Protein AF-A0A4Z1CKQ4-F1 (afdb_monomer_lite)

Secondary structure (DSSP, 8-state):
------GGGTTTTHHHHHHHHHHTT---SEEEEEEES-TT-HHHHHHHHTT-EEEEE-SSTTEEEEEEEPP--

Radius of gyration: 12.51 Å; chains: 1; bounding box: 34×23×29 Å

pLDDT: mean 90.18, std 11.01, range [45.38, 98.25]

Structure (mmCIF, N/CA/C/O backbone):
data_AF-A0A4Z1CKQ4-F1
#
_entry.id   AF-A0A4Z1CKQ4-F1
#
loop_
_atom_site.group_PDB
_atom_site.id
_atom_site.type_symbol
_atom_site.label_atom_id
_atom_site.label_alt_id
_atom_site.label_comp_id
_atom_site.label_asym_id
_atom_site.label_entity_id
_atom_site.label_seq_id
_atom_site.pdbx_PDB_ins_code
_atom_site.Cartn_x
_atom_site.Cartn_y
_atom_site.Cartn_z
_atom_site.occupancy
_atom_site.B_iso_or_equiv
_atom_site.auth_seq_id
_atom_site.auth_comp_id
_atom_site.auth_asym_id
_atom_site.auth_atom_id
_atom_site.pdbx_PDB_model_num
ATOM 1 N N . MET A 1 1 ? 6.539 -9.419 7.576 1.00 67.38 1 MET A N 1
ATOM 2 C CA . MET A 1 1 ? 5.887 -10.281 6.565 1.00 67.38 1 MET A CA 1
ATOM 3 C C . MET A 1 1 ? 5.841 -9.515 5.250 1.00 67.38 1 MET A C 1
ATOM 5 O O . MET A 1 1 ? 5.615 -8.312 5.296 1.00 67.38 1 MET A O 1
ATOM 9 N N . SER A 1 2 ? 6.090 -10.168 4.116 1.00 85.56 2 SER A N 1
ATOM 10 C CA . SER A 1 2 ? 5.951 -9.578 2.778 1.00 85.56 2 SER A CA 1
ATOM 11 C C . SER A 1 2 ? 4.965 -10.396 1.946 1.00 85.56 2 SER A C 1
ATOM 13 O O . SER A 1 2 ? 4.805 -11.595 2.168 1.00 85.56 2 SER A O 1
ATOM 15 N N . ILE A 1 3 ? 4.311 -9.743 0.987 1.00 89.50 3 ILE A N 1
ATOM 16 C CA . ILE A 1 3 ? 3.543 -10.404 -0.069 1.00 89.50 3 ILE A CA 1
ATOM 17 C C . ILE A 1 3 ? 4.120 -10.032 -1.426 1.00 89.50 3 ILE A C 1
ATOM 19 O O . ILE A 1 3 ? 4.608 -8.919 -1.622 1.00 89.50 3 ILE A O 1
ATOM 23 N N . GLY A 1 4 ? 4.044 -10.964 -2.366 1.00 91.75 4 GLY A N 1
ATOM 24 C CA . GLY A 1 4 ? 4.491 -10.769 -3.735 1.00 91.75 4 GLY A CA 1
ATOM 25 C C . GLY A 1 4 ? 3.609 -11.548 -4.698 1.00 91.75 4 GLY A C 1
ATOM 26 O O . GLY A 1 4 ? 3.030 -12.572 -4.344 1.00 91.75 4 GLY A O 1
ATOM 27 N N . VAL A 1 5 ? 3.507 -11.044 -5.924 1.00 93.50 5 VAL A N 1
ATOM 28 C CA . VAL A 1 5 ? 2.821 -11.717 -7.029 1.00 93.50 5 VAL A CA 1
ATOM 29 C C . VAL A 1 5 ? 3.863 -12.024 -8.094 1.00 93.50 5 VAL A C 1
ATOM 31 O O . VAL A 1 5 ? 4.569 -11.114 -8.547 1.00 93.50 5 VAL A O 1
ATOM 34 N N . ALA A 1 6 ? 3.954 -13.299 -8.477 1.00 94.44 6 ALA A N 1
ATOM 35 C CA . ALA A 1 6 ? 4.832 -13.742 -9.552 1.00 94.44 6 ALA A CA 1
ATOM 36 C C . ALA A 1 6 ? 4.522 -12.972 -10.842 1.00 94.44 6 ALA A C 1
ATOM 38 O O . ALA A 1 6 ? 3.363 -12.685 -11.143 1.00 94.44 6 ALA A O 1
ATOM 39 N N . GLU A 1 7 ? 5.563 -12.621 -11.593 1.00 93.00 7 GLU A N 1
ATOM 40 C CA . GLU A 1 7 ? 5.441 -11.758 -12.770 1.00 93.00 7 GLU A CA 1
ATOM 41 C C . GLU A 1 7 ? 4.464 -12.307 -13.814 1.00 93.00 7 GLU A C 1
ATOM 43 O O . GLU A 1 7 ? 3.617 -11.560 -14.300 1.00 93.00 7 GLU A O 1
ATOM 48 N N . SER A 1 8 ? 4.498 -13.622 -14.046 1.00 95.75 8 SER A N 1
ATOM 49 C CA . SER A 1 8 ? 3.641 -14.339 -14.999 1.00 95.75 8 SER A CA 1
ATOM 50 C C . SER A 1 8 ? 2.138 -14.228 -14.727 1.00 95.75 8 SER A C 1
ATOM 52 O O . SER A 1 8 ? 1.342 -14.521 -15.614 1.00 95.75 8 SER A O 1
ATOM 54 N N . VAL A 1 9 ? 1.731 -13.813 -13.523 1.00 94.19 9 VAL A N 1
ATOM 55 C CA . VAL A 1 9 ? 0.317 -13.689 -13.123 1.00 94.19 9 VAL A CA 1
ATOM 56 C C . VAL A 1 9 ? -0.041 -12.285 -12.625 1.00 94.19 9 VAL A C 1
ATOM 58 O O . VAL A 1 9 ? -1.100 -12.070 -12.022 1.00 94.19 9 VAL A O 1
ATOM 61 N N . ARG A 1 10 ? 0.822 -11.290 -12.867 1.00 91.62 10 ARG A N 1
ATOM 62 C CA . ARG A 1 10 ? 0.475 -9.881 -12.627 1.00 91.62 10 ARG A CA 1
ATOM 63 C C . ARG A 1 10 ? -0.667 -9.456 -13.556 1.00 91.62 10 ARG A C 1
ATOM 65 O O . ARG A 1 10 ? -0.901 -10.046 -14.601 1.00 91.62 10 ARG A O 1
ATOM 72 N N . GLY A 1 11 ? -1.439 -8.454 -13.139 1.00 90.50 11 GLY A N 1
ATOM 73 C CA . GLY A 1 11 ? -2.629 -8.004 -13.878 1.00 90.50 11 GLY A CA 1
ATOM 74 C C . GLY A 1 11 ? -3.871 -8.894 -13.718 1.00 90.50 11 GLY A C 1
ATOM 75 O O . GLY A 1 11 ? -4.980 -8.418 -13.928 1.00 90.50 11 GLY A O 1
ATOM 76 N N . ALA A 1 12 ? -3.743 -10.127 -13.216 1.00 93.75 12 ALA A N 1
ATOM 77 C CA . ALA A 1 12 ? -4.868 -11.045 -12.989 1.00 93.75 12 ALA A CA 1
ATOM 78 C C . ALA A 1 12 ? -5.600 -10.827 -11.643 1.00 93.75 12 ALA A C 1
ATOM 80 O O . ALA A 1 12 ? -6.207 -11.739 -11.086 1.00 93.75 12 ALA A O 1
ATOM 81 N N . SER A 1 13 ? -5.513 -9.624 -11.065 1.00 94.62 13 SER A N 1
ATOM 82 C CA . SER A 1 13 ? -6.083 -9.269 -9.749 1.00 94.62 13 SER A CA 1
ATOM 83 C C . SER A 1 13 ? -5.597 -10.092 -8.540 1.00 94.62 13 SER A C 1
ATOM 85 O O . SER A 1 13 ? -6.128 -9.925 -7.442 1.00 94.62 13 SER A O 1
ATOM 87 N N . VAL A 1 14 ? -4.563 -10.929 -8.686 1.00 95.81 14 VAL A N 1
ATOM 88 C CA . VAL A 1 14 ? -4.030 -11.769 -7.594 1.00 95.81 14 VAL A CA 1
ATOM 89 C C . VAL A 1 14 ? -3.599 -10.925 -6.392 1.00 95.81 14 VAL A C 1
ATOM 91 O O . VAL A 1 14 ? -3.997 -11.213 -5.268 1.00 95.81 14 VAL A O 1
ATOM 94 N N . GLY A 1 15 ? -2.867 -9.829 -6.620 1.00 94.62 15 GLY A N 1
ATOM 95 C CA . GLY A 1 15 ? -2.425 -8.940 -5.538 1.00 94.62 15 GLY A CA 1
ATOM 96 C C . GLY A 1 15 ? -3.586 -8.322 -4.757 1.00 94.62 15 GLY A C 1
ATOM 97 O O . GLY A 1 15 ? -3.522 -8.220 -3.536 1.00 94.62 15 GLY A O 1
ATOM 98 N N . ARG A 1 16 ? -4.685 -7.974 -5.442 1.00 95.06 16 ARG A N 1
ATOM 99 C CA . ARG A 1 16 ? -5.896 -7.454 -4.794 1.00 95.06 16 ARG A CA 1
ATOM 100 C C . ARG A 1 16 ? -6.548 -8.519 -3.918 1.00 95.06 16 ARG A C 1
ATOM 102 O O . ARG A 1 16 ? -6.886 -8.230 -2.779 1.00 95.06 16 ARG A O 1
ATOM 109 N N . ARG A 1 17 ? -6.686 -9.744 -4.434 1.00 95.12 17 ARG A N 1
ATOM 110 C CA . ARG A 1 17 ? -7.271 -10.869 -3.687 1.00 95.12 17 ARG A CA 1
ATOM 111 C C . ARG A 1 17 ? -6.441 -11.224 -2.455 1.00 95.12 17 ARG A C 1
ATOM 113 O O . ARG A 1 17 ? -7.018 -11.429 -1.396 1.00 95.12 17 ARG A O 1
ATOM 120 N N . LEU A 1 18 ? -5.111 -11.229 -2.572 1.00 93.81 18 LEU A N 1
ATOM 121 C CA . LEU A 1 18 ? -4.209 -11.434 -1.433 1.00 93.81 18 LEU A CA 1
ATOM 122 C C . LEU A 1 18 ? -4.369 -10.338 -0.377 1.00 93.81 18 LEU A C 1
ATOM 124 O O . LEU A 1 18 ? -4.502 -10.645 0.801 1.00 93.81 18 LEU A O 1
ATOM 128 N N . LEU A 1 19 ? -4.395 -9.068 -0.793 1.00 92.50 19 LEU A N 1
ATOM 129 C CA . LEU A 1 19 ? -4.578 -7.949 0.129 1.00 92.50 19 LEU A CA 1
ATOM 130 C C . LEU A 1 19 ? -5.921 -8.038 0.864 1.00 92.50 19 LEU A C 1
ATOM 132 O O . LEU A 1 19 ? -5.960 -7.836 2.074 1.00 92.50 19 LEU A O 1
ATOM 136 N N . THR A 1 20 ? -7.004 -8.373 0.157 1.00 91.44 20 THR A N 1
ATOM 137 C CA . THR A 1 20 ? -8.315 -8.615 0.772 1.00 91.44 20 THR A CA 1
ATOM 138 C C . THR A 1 20 ? -8.246 -9.770 1.765 1.00 91.44 20 THR A C 1
ATOM 140 O O . THR A 1 20 ? -8.584 -9.567 2.919 1.00 91.44 20 THR A O 1
ATOM 143 N N . ALA A 1 21 ? -7.727 -10.936 1.375 1.00 91.94 21 ALA A N 1
ATOM 144 C CA . ALA A 1 21 ? -7.630 -12.096 2.266 1.00 91.94 21 ALA A CA 1
ATOM 145 C C . ALA A 1 21 ? -6.805 -11.824 3.540 1.00 91.94 21 ALA A C 1
ATOM 147 O O . ALA A 1 21 ? -7.061 -12.423 4.576 1.00 91.94 21 ALA A O 1
ATOM 148 N N . LEU A 1 22 ? -5.823 -10.920 3.466 1.00 88.94 22 LEU A N 1
ATOM 149 C CA . LEU A 1 22 ? -4.988 -10.527 4.603 1.00 88.94 22 LEU A CA 1
ATOM 150 C C . LEU A 1 22 ? -5.577 -9.428 5.486 1.00 88.94 22 LEU A C 1
ATOM 152 O O . LEU A 1 22 ? -5.004 -9.157 6.536 1.00 88.94 22 LEU A O 1
ATOM 156 N N . THR A 1 23 ? -6.631 -8.740 5.049 1.00 86.81 23 THR A N 1
ATOM 157 C CA . THR A 1 23 ? -7.183 -7.581 5.773 1.00 86.81 23 THR A CA 1
ATOM 158 C C . THR A 1 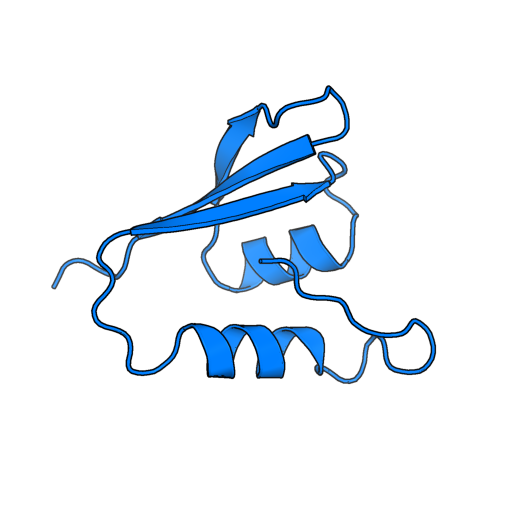23 ? -8.664 -7.718 6.105 1.00 86.81 23 THR A C 1
ATOM 160 O O . THR A 1 23 ? -9.145 -7.016 6.989 1.00 86.81 23 THR A O 1
ATOM 163 N N . ASP A 1 24 ? -9.385 -8.602 5.422 1.00 87.50 24 ASP A N 1
ATOM 164 C CA . ASP A 1 24 ? -10.808 -8.836 5.636 1.00 87.50 24 ASP A CA 1
ATOM 165 C C . ASP A 1 24 ? -11.065 -9.559 6.967 1.00 87.50 24 ASP A C 1
ATOM 167 O O . ASP A 1 24 ? -10.331 -10.472 7.346 1.00 87.50 24 ASP A O 1
ATOM 171 N N . GLY A 1 25 ? -12.093 -9.121 7.695 1.00 82.25 25 GLY A N 1
ATOM 172 C CA . GLY A 1 25 ? -12.477 -9.682 8.997 1.00 82.25 25 GLY A CA 1
ATOM 173 C C . GLY A 1 25 ? -11.507 -9.431 10.162 1.00 82.25 25 GLY A C 1
ATOM 174 O O . GLY A 1 25 ? -11.710 -9.988 11.238 1.00 82.25 25 GLY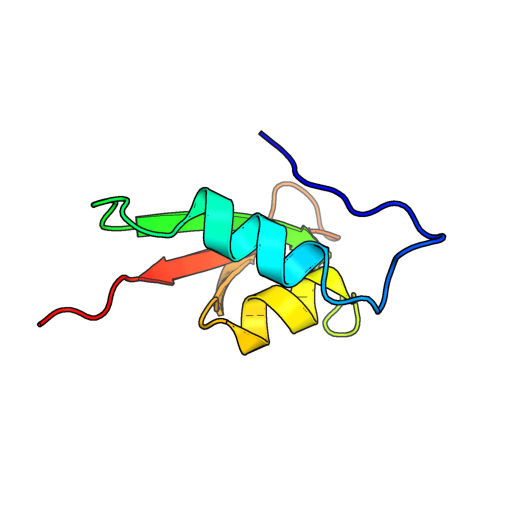 A O 1
ATOM 175 N N . LEU A 1 26 ? -10.461 -8.614 9.984 1.00 83.62 26 LEU A N 1
ATOM 176 C CA . LEU A 1 26 ? -9.477 -8.329 11.031 1.00 83.62 26 LEU A CA 1
ATOM 177 C C . LEU A 1 26 ? -9.737 -6.971 11.696 1.00 83.62 26 LEU A C 1
ATOM 179 O O . LEU A 1 26 ? -9.645 -5.924 11.058 1.00 83.62 26 LEU A O 1
ATOM 183 N N . GLU A 1 27 ? -9.981 -6.983 13.008 1.00 77.06 27 GLU A N 1
ATOM 184 C CA . GLU A 1 27 ? -10.254 -5.797 13.840 1.00 77.06 27 GLU A CA 1
ATOM 185 C C . GLU A 1 27 ? -8.985 -4.987 14.187 1.00 77.06 27 GLU A C 1
ATOM 187 O O . GLU A 1 27 ? -8.802 -4.505 15.306 1.00 77.06 27 GLU A O 1
ATOM 192 N N . LEU A 1 28 ? -8.057 -4.834 13.239 1.00 76.88 28 LEU A N 1
ATOM 193 C CA . LEU A 1 28 ? -6.880 -3.992 13.444 1.00 76.88 28 LEU A CA 1
ATOM 194 C C . LEU A 1 28 ? -7.199 -2.540 13.087 1.00 76.88 28 LEU A C 1
ATOM 196 O O . LEU A 1 28 ? -7.518 -2.203 11.947 1.00 76.88 28 LEU A O 1
ATOM 200 N N . VAL A 1 29 ? -7.037 -1.661 14.077 1.00 75.88 29 VAL A N 1
ATOM 201 C CA . VAL A 1 29 ? -7.328 -0.220 13.967 1.00 75.88 29 VAL A CA 1
ATOM 202 C C . VAL A 1 29 ? -6.389 0.485 12.979 1.00 75.88 29 VAL A C 1
ATOM 204 O O . VAL A 1 29 ? -6.743 1.507 12.388 1.00 75.88 29 VAL A O 1
ATOM 207 N N . ARG A 1 30 ? -5.166 -0.033 12.804 1.00 85.69 30 ARG A N 1
ATOM 208 C CA . ARG A 1 30 ? -4.122 0.593 11.985 1.00 85.69 30 ARG A CA 1
ATOM 209 C C . ARG A 1 30 ? -3.350 -0.448 11.198 1.00 85.69 30 ARG A C 1
ATOM 211 O O . ARG A 1 30 ? -2.736 -1.341 11.776 1.00 85.69 30 ARG A O 1
ATOM 218 N N . TRP A 1 31 ? -3.313 -0.256 9.889 1.00 90.56 31 TRP A N 1
ATOM 219 C CA . TRP A 1 31 ? -2.526 -1.070 8.982 1.00 90.56 31 TRP A CA 1
ATOM 220 C C . TRP A 1 31 ? -1.343 -0.279 8.457 1.00 90.56 31 TRP A C 1
ATOM 222 O O . TRP A 1 31 ? -1.501 0.878 8.068 1.00 90.56 31 TRP A O 1
ATOM 232 N N . VAL A 1 32 ? -0.173 -0.914 8.421 1.00 93.56 32 VAL A N 1
ATOM 233 C CA . VAL A 1 32 ? 1.043 -0.344 7.838 1.00 93.56 32 VAL A CA 1
ATOM 234 C C . VAL A 1 32 ? 1.713 -1.351 6.915 1.00 93.56 32 VAL A C 1
ATOM 236 O O . VAL A 1 32 ? 1.736 -2.550 7.191 1.00 93.56 32 VAL A O 1
ATOM 239 N N . LEU A 1 33 ? 2.272 -0.855 5.818 1.00 94.69 33 LEU A N 1
ATOM 240 C CA . LEU A 1 33 ? 3.139 -1.618 4.927 1.00 94.69 33 LEU A CA 1
ATOM 241 C C . LEU A 1 33 ? 4.258 -0.727 4.397 1.00 94.69 33 LEU A C 1
ATOM 243 O O . LEU A 1 33 ? 4.145 0.497 4.404 1.00 94.69 33 LEU A O 1
ATOM 247 N N . MET 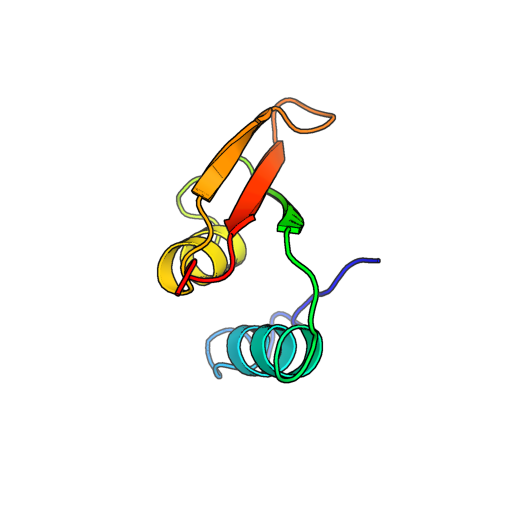A 1 34 ? 5.327 -1.347 3.909 1.00 96.44 34 MET A N 1
ATOM 248 C CA . MET A 1 34 ? 6.388 -0.659 3.181 1.00 96.44 34 MET A CA 1
ATOM 249 C C . MET A 1 34 ? 6.370 -1.103 1.724 1.00 96.44 34 MET A C 1
ATOM 251 O O . MET A 1 34 ? 6.237 -2.292 1.438 1.00 96.44 34 MET A O 1
ATOM 255 N N . THR A 1 35 ? 6.509 -0.157 0.804 1.00 97.12 35 THR A N 1
ATOM 256 C CA . THR A 1 35 ? 6.545 -0.432 -0.636 1.00 97.12 35 THR A CA 1
ATOM 257 C C . THR A 1 35 ? 7.518 0.511 -1.344 1.00 97.12 35 THR A C 1
ATOM 259 O O . THR A 1 35 ? 8.146 1.346 -0.695 1.00 97.12 35 THR A O 1
ATOM 262 N N . SER A 1 36 ? 7.675 0.343 -2.658 1.00 97.06 36 SER A N 1
ATOM 263 C CA . SER A 1 36 ? 8.445 1.239 -3.528 1.00 97.06 36 SER A CA 1
ATOM 264 C C . SER A 1 36 ? 8.028 2.707 -3.357 1.00 97.06 36 SER A C 1
ATOM 266 O O . SER A 1 36 ? 6.839 3.002 -3.214 1.00 97.06 36 SER A O 1
ATOM 268 N N . SER A 1 37 ? 8.990 3.631 -3.393 1.00 97.62 37 SER A N 1
ATOM 269 C CA . SER A 1 37 ? 8.740 5.077 -3.444 1.00 97.62 37 SER A CA 1
ATOM 270 C C . SER A 1 37 ? 8.361 5.581 -4.843 1.00 97.62 37 SER A C 1
ATOM 272 O O . SER A 1 37 ? 7.909 6.721 -4.964 1.00 97.62 37 SER A O 1
ATOM 274 N N . ASP A 1 38 ? 8.445 4.740 -5.880 1.00 97.94 38 ASP A N 1
ATOM 275 C CA . ASP A 1 38 ? 7.984 5.045 -7.240 1.00 97.94 38 ASP A CA 1
ATOM 276 C C . ASP A 1 38 ? 6.440 5.056 -7.304 1.00 97.94 38 ASP A C 1
ATOM 278 O O . ASP A 1 3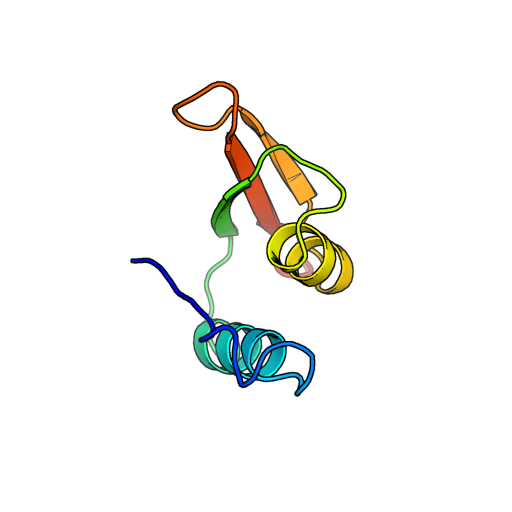8 ? 5.810 4.057 -6.945 1.00 97.94 38 ASP A O 1
ATOM 282 N N . PRO A 1 39 ? 5.782 6.172 -7.688 1.00 96.31 39 PRO A N 1
ATOM 283 C CA . PRO A 1 39 ? 4.319 6.256 -7.797 1.00 96.31 39 PRO A CA 1
ATOM 284 C C . PRO A 1 39 ? 3.720 5.339 -8.861 1.00 96.31 39 PRO A C 1
ATOM 286 O O . PRO A 1 39 ? 2.554 4.961 -8.720 1.00 96.31 39 PRO A O 1
ATOM 289 N N . GLU A 1 40 ? 4.503 4.952 -9.865 1.00 97.00 40 GLU A N 1
ATOM 290 C CA . GLU A 1 40 ? 4.055 4.099 -10.963 1.00 97.00 40 GLU A CA 1
ATOM 291 C C . GLU A 1 40 ? 4.245 2.605 -10.695 1.00 97.00 40 GLU A C 1
ATOM 293 O O . GLU A 1 40 ? 3.725 1.772 -11.447 1.00 97.00 40 GLU A O 1
ATOM 298 N N . ASP A 1 41 ? 4.886 2.250 -9.576 1.00 95.69 41 ASP A N 1
ATOM 299 C CA . ASP A 1 41 ? 5.013 0.865 -9.143 1.00 95.69 41 ASP A CA 1
ATOM 300 C C . ASP A 1 41 ? 3.622 0.192 -9.048 1.00 95.69 41 ASP A C 1
ATOM 302 O O . ASP A 1 41 ? 2.710 0.703 -8.376 1.00 95.69 41 ASP A O 1
ATOM 306 N N . PRO A 1 42 ? 3.416 -0.973 -9.696 1.00 94.25 42 PRO A N 1
ATOM 307 C CA . PRO A 1 42 ? 2.116 -1.636 -9.720 1.00 94.25 42 PRO A CA 1
ATOM 308 C C . PRO A 1 42 ? 1.549 -1.959 -8.334 1.00 94.25 42 PRO A C 1
ATOM 310 O O . PRO A 1 42 ? 0.335 -1.855 -8.137 1.00 94.25 42 PRO A O 1
ATOM 313 N N . ALA A 1 43 ? 2.396 -2.331 -7.369 1.00 94.94 43 ALA A N 1
ATOM 314 C CA . ALA A 1 43 ? 1.953 -2.615 -6.010 1.00 94.94 43 ALA A CA 1
ATOM 315 C C . ALA A 1 43 ? 1.540 -1.321 -5.302 1.00 94.94 43 ALA A C 1
ATOM 317 O O . ALA A 1 43 ? 0.476 -1.277 -4.683 1.00 94.94 43 ALA A O 1
ATOM 318 N N . ARG A 1 44 ? 2.307 -0.234 -5.456 1.00 95.62 44 ARG A N 1
ATOM 319 C CA . ARG A 1 44 ? 1.940 1.069 -4.879 1.00 95.62 44 ARG A CA 1
ATOM 320 C C . ARG A 1 44 ? 0.609 1.590 -5.421 1.00 95.62 44 ARG A C 1
ATOM 322 O O . ARG A 1 44 ? -0.229 2.040 -4.635 1.00 95.62 44 ARG A O 1
ATOM 329 N N . ARG A 1 45 ? 0.372 1.491 -6.733 1.00 96.12 45 ARG A N 1
ATOM 330 C CA . ARG A 1 45 ? -0.916 1.880 -7.336 1.00 96.12 45 ARG A CA 1
ATOM 331 C C . ARG A 1 45 ? -2.072 1.029 -6.809 1.00 96.12 45 ARG A C 1
ATOM 333 O O . ARG A 1 45 ? -3.129 1.578 -6.491 1.00 96.12 45 ARG A O 1
ATOM 340 N N . LEU A 1 46 ? -1.863 -0.281 -6.642 1.00 95.31 46 LEU A N 1
ATOM 341 C CA . LEU A 1 46 ? -2.843 -1.171 -6.015 1.00 95.31 46 LEU A CA 1
ATOM 342 C C . LEU A 1 46 ? -3.174 -0.726 -4.582 1.00 95.31 46 LEU A C 1
ATOM 344 O O . LEU A 1 46 ? -4.353 -0.543 -4.267 1.00 95.31 46 LEU A O 1
ATOM 348 N N . TYR A 1 47 ? -2.170 -0.505 -3.731 1.00 95.56 47 TYR A N 1
ATOM 349 C CA . TYR A 1 47 ? -2.390 -0.053 -2.354 1.00 95.56 47 TYR A CA 1
ATOM 350 C C . TYR A 1 47 ? -3.144 1.283 -2.322 1.00 95.56 47 TYR A C 1
ATOM 352 O O . TYR A 1 47 ? -4.168 1.399 -1.649 1.00 95.56 47 TYR A O 1
ATOM 360 N N . ARG A 1 48 ? -2.745 2.265 -3.142 1.00 95.38 48 ARG A N 1
ATOM 361 C CA . ARG A 1 48 ? -3.462 3.549 -3.246 1.00 95.38 48 ARG A CA 1
ATOM 362 C C . ARG A 1 48 ? -4.934 3.365 -3.623 1.00 95.38 48 ARG A C 1
ATOM 364 O O . ARG A 1 48 ? -5.811 3.941 -2.990 1.00 95.38 48 ARG A O 1
ATOM 371 N N . SER A 1 49 ? -5.217 2.522 -4.618 1.00 94.19 49 SER A N 1
ATOM 372 C CA . SER A 1 49 ? -6.588 2.248 -5.082 1.00 94.19 49 SER A CA 1
ATOM 373 C C . SER A 1 49 ? -7.471 1.514 -4.062 1.00 94.19 49 SER A C 1
ATOM 375 O O . SER A 1 49 ? -8.673 1.375 -4.274 1.00 94.19 49 SER A O 1
ATOM 377 N N . THR A 1 50 ? -6.884 1.016 -2.971 1.00 90.69 50 THR A N 1
ATOM 378 C CA . THR A 1 50 ? -7.574 0.264 -1.913 1.00 90.69 50 THR A CA 1
ATOM 379 C C . THR A 1 50 ? -7.587 1.015 -0.577 1.00 90.69 50 THR A C 1
ATOM 381 O O . THR A 1 50 ? -7.844 0.420 0.467 1.00 90.69 50 THR A O 1
ATOM 384 N N . GLY A 1 51 ? -7.346 2.331 -0.611 1.00 91.38 51 GLY A N 1
ATOM 385 C CA . GLY A 1 51 ? -7.485 3.222 0.544 1.00 91.38 51 GLY A CA 1
ATOM 386 C C . GLY A 1 51 ? -6.224 3.386 1.390 1.00 91.38 51 GLY A C 1
ATOM 387 O O . GLY A 1 51 ? -6.308 3.904 2.498 1.00 91.38 51 GLY A O 1
ATOM 388 N N . TRP A 1 52 ? -5.062 2.953 0.899 1.00 94.25 52 TRP A N 1
ATOM 389 C CA . TRP A 1 52 ? -3.788 3.199 1.573 1.00 94.25 52 TRP A CA 1
ATOM 390 C C . TRP A 1 52 ? -3.184 4.534 1.127 1.00 94.25 52 TRP A C 1
ATOM 392 O O . TRP A 1 52 ? -3.237 4.889 -0.052 1.00 94.25 52 TRP A O 1
ATOM 402 N N . ALA A 1 53 ? -2.534 5.241 2.046 1.00 95.50 53 ALA A N 1
ATOM 403 C CA . ALA A 1 53 ? -1.876 6.522 1.796 1.00 95.50 53 ALA A CA 1
ATOM 404 C C . ALA A 1 53 ? -0.431 6.511 2.307 1.00 95.50 53 ALA A C 1
ATOM 406 O O . ALA A 1 53 ? -0.115 5.780 3.240 1.00 95.50 53 ALA A O 1
ATOM 407 N N . VAL A 1 54 ? 0.455 7.316 1.712 1.00 97.00 54 VAL A N 1
ATOM 408 C CA . VAL A 1 54 ? 1.824 7.493 2.229 1.00 97.00 54 VAL A CA 1
ATOM 409 C C . VAL A 1 54 ? 1.760 8.236 3.561 1.00 97.00 54 VAL A C 1
ATOM 411 O O . VAL A 1 54 ? 1.142 9.293 3.635 1.00 97.00 54 VAL A O 1
ATOM 414 N N . ILE A 1 55 ? 2.418 7.694 4.586 1.00 96.88 55 ILE A N 1
ATOM 415 C CA . ILE A 1 55 ? 2.496 8.303 5.926 1.00 96.88 55 ILE A CA 1
ATOM 416 C C . ILE A 1 55 ? 3.925 8.679 6.331 1.00 96.88 55 ILE A C 1
ATOM 418 O O . ILE A 1 55 ? 4.124 9.294 7.372 1.00 96.88 55 ILE A O 1
ATOM 422 N N . GLY A 1 56 ? 4.922 8.320 5.519 1.00 96.50 56 GLY A N 1
ATOM 423 C CA . GLY A 1 56 ? 6.311 8.683 5.770 1.00 96.50 56 GLY A CA 1
ATOM 424 C C . GLY A 1 56 ? 7.316 7.938 4.889 1.00 96.50 56 GLY A C 1
ATOM 425 O O . GLY A 1 56 ? 6.931 7.070 4.094 1.00 96.50 56 GLY A O 1
ATOM 426 N N . PRO A 1 57 ? 8.609 8.276 5.023 1.00 97.50 57 PRO A N 1
ATOM 427 C CA . PRO A 1 57 ? 9.694 7.575 4.345 1.00 97.50 57 PRO A CA 1
ATOM 428 C C . PRO A 1 57 ? 9.844 6.135 4.859 1.00 97.50 57 PRO A C 1
ATOM 430 O O . PRO A 1 57 ? 9.501 5.828 6.000 1.00 97.50 57 PRO A O 1
ATOM 433 N N . GLY A 1 58 ? 10.349 5.247 4.000 1.00 96.06 58 GLY A N 1
ATOM 434 C CA . G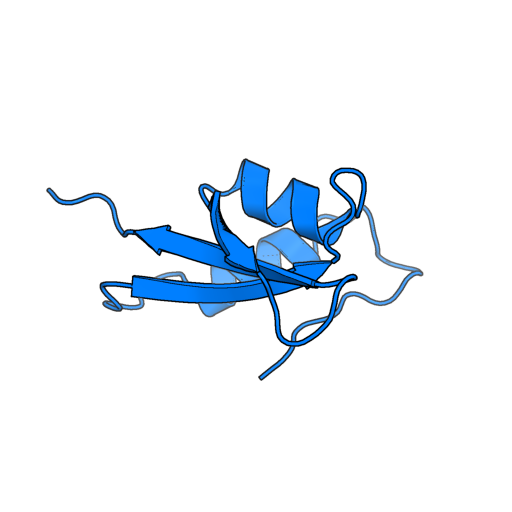LY A 1 58 ? 10.778 3.902 4.383 1.00 96.06 58 GLY A CA 1
ATOM 435 C C . GLY A 1 58 ? 12.200 3.880 4.945 1.00 96.06 58 GLY A C 1
ATOM 436 O O . GLY A 1 58 ? 12.810 4.919 5.188 1.00 96.06 58 GLY A O 1
ATOM 437 N N . PHE A 1 59 ? 12.751 2.677 5.124 1.00 94.12 59 PHE A N 1
ATOM 438 C CA . PHE A 1 59 ? 14.124 2.497 5.622 1.00 94.12 59 PHE A CA 1
ATOM 439 C C . PHE A 1 59 ? 15.215 2.856 4.598 1.00 94.12 59 PHE A C 1
ATOM 441 O O . PHE A 1 59 ? 16.395 2.864 4.934 1.00 94.12 59 PHE A O 1
ATOM 448 N N . SER A 1 60 ? 14.832 3.153 3.358 1.00 96.31 60 SER A N 1
ATOM 449 C CA . SER A 1 60 ? 15.718 3.550 2.266 1.00 96.31 60 SER A CA 1
ATOM 450 C C . SER A 1 60 ? 15.009 4.539 1.336 1.00 96.31 60 SER A C 1
ATOM 452 O O . SER A 1 60 ? 13.781 4.649 1.347 1.00 96.31 60 SER A O 1
ATOM 454 N N . ALA A 1 61 ? 15.779 5.273 0.528 1.00 94.94 61 ALA A N 1
ATOM 455 C CA . ALA A 1 61 ? 15.256 6.322 -0.356 1.00 94.94 61 ALA A CA 1
ATOM 456 C C . ALA A 1 61 ? 14.281 5.798 -1.434 1.00 94.94 61 ALA A C 1
ATOM 458 O O . ALA A 1 61 ? 13.401 6.524 -1.898 1.00 94.94 61 ALA A O 1
ATOM 459 N N . ASP A 1 62 ? 14.395 4.521 -1.807 1.00 97.62 62 ASP A N 1
ATOM 460 C CA . ASP A 1 62 ? 13.510 3.827 -2.749 1.00 97.62 62 ASP A CA 1
ATOM 461 C C . ASP A 1 62 ? 12.231 3.282 -2.085 1.00 97.62 62 ASP A C 1
ATOM 463 O O . ASP A 1 62 ? 11.482 2.532 -2.714 1.00 97.62 62 ASP A O 1
ATOM 467 N N . ARG A 1 63 ? 11.966 3.614 -0.812 1.00 98.12 63 ARG A N 1
ATOM 468 C CA . ARG A 1 63 ? 10.844 3.063 -0.044 1.00 98.12 63 ARG A CA 1
ATOM 469 C C . ARG A 1 63 ? 10.009 4.128 0.647 1.00 98.12 63 ARG A C 1
ATOM 471 O O . ARG A 1 63 ? 10.505 5.147 1.118 1.00 98.12 63 ARG A O 1
ATOM 478 N N . VAL A 1 64 ? 8.719 3.837 0.772 1.00 98.25 64 VAL A N 1
ATOM 479 C CA . VAL A 1 64 ? 7.765 4.606 1.580 1.00 98.25 64 VAL A CA 1
ATOM 480 C C . VAL A 1 64 ? 6.981 3.678 2.492 1.00 98.25 64 VAL A C 1
ATOM 482 O O . VAL A 1 64 ? 6.720 2.522 2.145 1.00 98.25 64 VAL A O 1
ATOM 485 N N . ILE A 1 65 ? 6.571 4.202 3.643 1.00 97.56 65 ILE A N 1
ATOM 486 C CA . ILE A 1 65 ? 5.584 3.558 4.505 1.00 97.56 65 ILE A CA 1
ATOM 487 C C . ILE A 1 65 ? 4.206 4.070 4.094 1.00 97.56 65 ILE A C 1
ATOM 489 O O . ILE A 1 65 ? 3.977 5.279 3.991 1.00 97.56 65 ILE A O 1
ATOM 493 N N . MET A 1 66 ? 3.280 3.143 3.868 1.00 96.56 66 MET A N 1
ATOM 494 C CA . MET A 1 66 ? 1.874 3.445 3.647 1.00 96.56 66 MET A CA 1
ATOM 495 C C . MET A 1 66 ? 1.035 2.980 4.832 1.00 96.56 66 MET A C 1
ATOM 497 O O . MET A 1 66 ? 1.278 1.908 5.385 1.00 96.56 66 MET A O 1
ATOM 501 N N . GLY A 1 67 ? 0.038 3.782 5.190 1.00 94.62 67 GLY A N 1
ATOM 502 C CA . GLY A 1 67 ? -0.944 3.487 6.221 1.00 94.62 67 GLY A CA 1
ATOM 503 C C . GLY A 1 67 ? -2.358 3.392 5.658 1.00 94.62 67 GLY A C 1
ATOM 504 O O . GLY A 1 67 ? -2.680 4.035 4.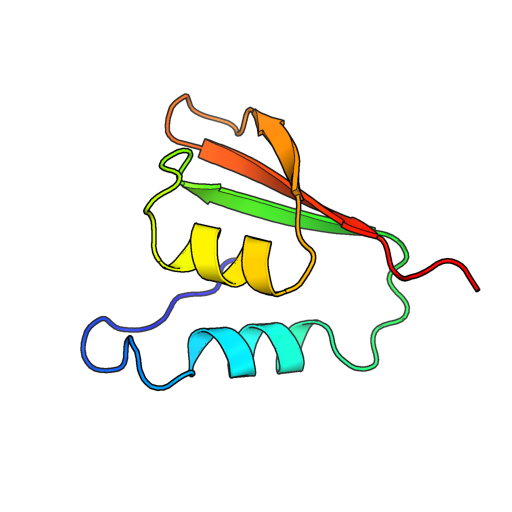657 1.00 94.62 67 GLY A O 1
ATOM 505 N N . ARG A 1 68 ? -3.209 2.611 6.323 1.00 90.94 68 ARG A N 1
ATOM 506 C CA . ARG A 1 68 ? -4.662 2.600 6.113 1.00 90.94 68 ARG A CA 1
ATOM 507 C C . ARG A 1 68 ? -5.360 2.553 7.470 1.00 90.94 68 ARG A C 1
ATOM 509 O O . ARG A 1 68 ? -5.122 1.641 8.263 1.00 90.94 68 ARG A O 1
ATOM 516 N N . SER A 1 69 ? -6.197 3.549 7.737 1.00 73.25 69 SER A N 1
ATOM 517 C CA . SER A 1 69 ? -7.154 3.539 8.843 1.00 73.25 69 SER A CA 1
ATOM 518 C C . SER A 1 69 ? -8.387 2.734 8.437 1.00 73.25 69 SER A C 1
ATOM 520 O O . SER A 1 69 ? -8.838 2.803 7.290 1.00 73.25 69 SER A O 1
ATOM 522 N N . TRP A 1 70 ? -8.941 1.964 9.373 1.00 58.59 70 TRP A N 1
ATOM 523 C CA . TRP A 1 70 ? -10.320 1.500 9.232 1.00 58.59 70 TRP A CA 1
ATOM 524 C C . TRP A 1 70 ? -11.247 2.729 9.254 1.00 58.59 70 TRP A C 1
ATOM 526 O O . TRP A 1 70 ? -10.926 3.676 9.981 1.00 58.59 70 TRP A O 1
ATOM 536 N N . PRO A 1 71 ? -12.342 2.786 8.469 1.00 54.03 71 PRO A N 1
ATOM 537 C CA . PRO A 1 71 ? -13.324 3.850 8.641 1.00 54.03 71 PRO A CA 1
ATOM 538 C C . PRO A 1 71 ? -13.771 3.865 10.106 1.00 54.03 71 PRO A C 1
ATOM 540 O O . PRO A 1 71 ? -14.313 2.885 10.610 1.00 54.03 71 PRO A O 1
ATOM 543 N N . THR A 1 72 ? -13.486 4.964 10.801 1.00 51.16 72 THR A N 1
ATOM 544 C CA . THR A 1 72 ? -14.118 5.281 12.080 1.00 51.16 72 THR A CA 1
ATOM 545 C C . THR A 1 72 ? -15.604 5.467 11.802 1.00 51.16 72 THR A C 1
ATOM 547 O O . THR A 1 72 ? -15.975 6.443 11.150 1.00 51.16 72 THR A O 1
ATOM 550 N N . THR A 1 73 ? -16.410 4.485 12.210 1.00 45.38 73 THR A N 1
ATOM 551 C CA . THR A 1 73 ? -17.855 4.644 12.442 1.00 45.38 73 THR A CA 1
ATOM 552 C C . THR A 1 73 ? -18.129 5.799 13.385 1.00 45.38 73 THR A C 1
ATOM 554 O O . THR A 1 73 ? -17.336 5.954 14.343 1.00 45.38 73 THR A O 1
#

Organism: NCBI:txid2518372

Sequence (73 aa):
MSIGVAESVRGASVGRRLLTALTDGLELVRWVLMTSSDPEDPARRLYRSTGWAVIGPGFSADRVIMGRSWPTT

InterPro domains:
  IPR000182 GNAT domain [PS51186] (1-71)
  IPR016181 Acyl-CoA N-acyltransferase [SSF55729] (2-59)

Foldseek 3Di:
DDDDDDPVCPPVCPLVVVVCVVPPPDPDQKDKDKDFPDCPPPNNVSCVVVAWDFPAADPDPRMTMIMHGDPDD